Protein AF-A0A7S2F4Q0-F1 (afdb_monomer)

Solvent-accessible surface area (backbone atoms only — not comparable to full-atom values): 10095 Å² total; per-residue (Å²): 61,37,38,44,40,29,39,74,43,96,90,38,57,27,33,46,26,38,46,44,45,32,48,79,90,40,68,53,88,71,62,68,70,35,59,49,68,50,87,66,56,91,91,54,58,69,70,60,45,48,56,53,41,43,30,76,65,69,67,47,52,70,67,57,44,70,78,32,42,48,74,41,72,90,56,53,43,82,47,77,47,79,43,73,37,89,90,41,83,92,43,72,45,77,46,77,41,42,37,33,38,31,38,50,77,60,75,40,66,90,69,21,32,68,83,48,43,68,40,72,43,75,45,78,40,68,40,91,86,73,69,49,76,37,51,35,40,38,34,35,36,57,36,48,50,68,60,57,52,54,52,49,57,53,58,56,48,58,55,51,54,60,57,53,62,65,62,69,77,72,79,71,82,92,125

Nearest PDB structures (foldseek):
  8c7e-assembly1_A  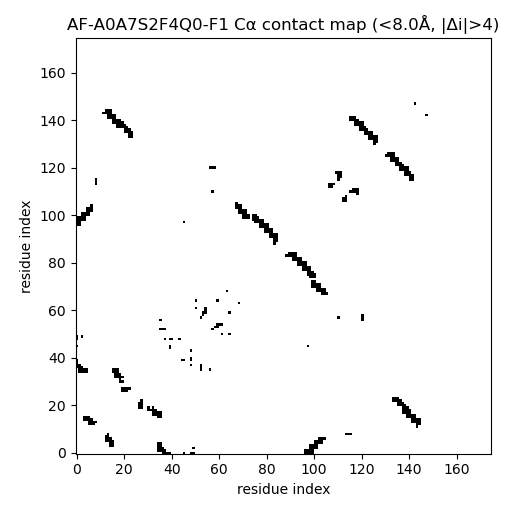TM=4.266E-01  e=2.452E+00  unidentified
  2ivb-assembly1_E  TM=3.398E-01  e=4.293E+00  Escherichia coli
  6kop-assembly1_B  TM=1.445E-01  e=4.541E+00  Mycobacterium tuberculosis H37Rv
  8wa1-assembly1_a  TM=1.333E-01  e=5.371E+00  Nicotiana tabacum
  6fl9-assembly1_B  TM=1.701E-01  e=9.947E+00  endosymbiont of Tevnia jerichonana (vent Tica)

Foldseek 3Di:
DFEFEWEAAPNFIWTKWFQWKAKPNDTDPPRDTGTQDDDADVPHDVVVVVLVSCCVPQVDDPVQCVPFKDWDPVQWDWDWDWDADPVDGPDIDIDIDIYTYMYGHDADVSCVPPNQDKHKDWDWDQDPPPSDTMIMIIIMGIDGPVVVVVVVVVVVVVVVVVVVVVVVPPPDDDD

pLDDT: mean 86.86, std 15.81, range [38.94, 97.75]

Radius of gyration: 19.53 Å; Cα contacts (8 Å, |Δi|>4): 274; chains: 1; bounding box: 34×51×64 Å

Sequence (175 aa):
VKVWLSTEIMNVPHVLMTALKVLRGRMARDTAVRPISMRIRIGQPWQEAVTVLLTNRLGLDKIFQKENIILDQCTYKLSEEVELSRSYPGLKTVYRIHEVTCRILATHPALGLPEGTDFSFTRVKVAKDSGIEDTVTTHFQWMPVSDVMAKRDTCQKDIVDYMVDKKEDQTGPDA

Structure (mmCIF, N/CA/C/O backbone):
data_AF-A0A7S2F4Q0-F1
#
_entry.id   AF-A0A7S2F4Q0-F1
#
loop_
_atom_site.group_PDB
_atom_site.id
_atom_site.type_symbol
_atom_site.label_atom_id
_atom_site.label_alt_id
_atom_site.label_comp_id
_atom_site.label_asym_id
_atom_site.label_entity_id
_atom_site.label_seq_id
_atom_site.pdbx_PDB_ins_code
_atom_site.Cartn_x
_atom_site.Cartn_y
_atom_site.Cartn_z
_atom_site.occupancy
_atom_site.B_iso_or_equiv
_atom_site.auth_seq_id
_atom_site.auth_comp_id
_atom_site.auth_asym_id
_atom_site.auth_atom_id
_atom_site.pdbx_PDB_model_num
ATOM 1 N N . VAL A 1 1 ? -9.162 -0.866 5.436 1.00 95.44 1 VAL A N 1
ATOM 2 C CA . VAL A 1 1 ? -8.842 -1.411 4.102 1.00 95.44 1 VAL A CA 1
ATOM 3 C C . VAL A 1 1 ? -7.363 -1.734 4.031 1.00 95.44 1 VAL A C 1
ATOM 5 O O . VAL A 1 1 ? -6.545 -0.974 4.555 1.00 95.44 1 VAL A O 1
ATOM 8 N N . LYS A 1 2 ? -7.044 -2.871 3.429 1.00 96.44 2 LYS A N 1
ATOM 9 C CA . LYS A 1 2 ? -5.708 -3.393 3.181 1.00 96.44 2 LYS A CA 1
ATOM 10 C C . LYS A 1 2 ? -5.627 -3.713 1.693 1.00 96.44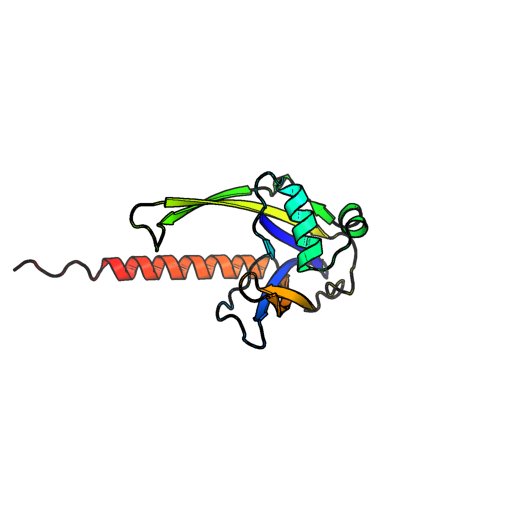 2 LYS A C 1
ATOM 12 O O . LYS A 1 2 ? -6.492 -4.406 1.170 1.00 96.44 2 LYS A O 1
ATOM 17 N N . VAL A 1 3 ? -4.640 -3.143 1.021 1.00 97.31 3 VAL A N 1
ATOM 18 C CA . VAL A 1 3 ? -4.507 -3.208 -0.433 1.00 97.31 3 VAL A CA 1
ATOM 19 C C . VAL A 1 3 ? -3.186 -3.860 -0.781 1.00 97.31 3 VAL A C 1
ATOM 21 O O . VAL A 1 3 ? -2.122 -3.392 -0.369 1.00 97.31 3 VAL A O 1
ATOM 24 N N . TRP A 1 4 ? -3.279 -4.934 -1.554 1.00 97.25 4 TRP A N 1
ATOM 25 C CA . TRP A 1 4 ? -2.155 -5.599 -2.192 1.00 97.25 4 TRP A CA 1
ATOM 26 C C . TRP A 1 4 ? -1.974 -4.976 -3.567 1.00 97.25 4 TRP A C 1
ATOM 28 O O . TRP A 1 4 ? -2.727 -5.275 -4.488 1.00 97.25 4 TRP A O 1
ATOM 38 N N . LEU A 1 5 ? -1.037 -4.043 -3.697 1.00 97.50 5 LEU A N 1
ATOM 39 C CA . LEU A 1 5 ? -0.757 -3.423 -4.987 1.00 97.50 5 LEU A CA 1
ATOM 40 C C . LEU A 1 5 ? 0.264 -4.287 -5.720 1.00 97.50 5 LEU A C 1
ATOM 42 O O . LEU A 1 5 ? 1.349 -4.508 -5.198 1.00 97.50 5 LEU A O 1
ATOM 46 N N . SER A 1 6 ? -0.100 -4.793 -6.887 1.00 97.50 6 SER A N 1
ATOM 47 C CA . SER A 1 6 ? 0.664 -5.764 -7.661 1.00 97.50 6 SER A CA 1
ATOM 48 C C . SER A 1 6 ? 1.009 -5.226 -9.042 1.00 97.50 6 SER A C 1
ATOM 50 O O . SER A 1 6 ? 0.299 -4.377 -9.585 1.00 97.50 6 SER A O 1
ATOM 52 N N . THR A 1 7 ? 2.107 -5.715 -9.599 1.00 97.50 7 THR A N 1
ATOM 53 C CA . THR A 1 7 ? 2.556 -5.418 -10.961 1.00 97.50 7 THR A CA 1
ATOM 54 C C . THR A 1 7 ? 3.478 -6.536 -11.444 1.00 97.50 7 THR A C 1
ATOM 56 O O . THR A 1 7 ? 3.889 -7.390 -10.657 1.00 97.50 7 THR A O 1
ATOM 59 N N . GLU A 1 8 ? 3.799 -6.543 -12.728 1.00 96.69 8 GLU A N 1
ATOM 60 C CA . GLU A 1 8 ? 4.731 -7.492 -13.329 1.00 96.69 8 GLU A CA 1
ATOM 61 C C . GLU A 1 8 ? 6.045 -6.772 -13.642 1.00 96.69 8 GLU A C 1
ATOM 63 O O . GLU A 1 8 ? 6.060 -5.771 -14.355 1.00 96.69 8 GLU A O 1
ATOM 68 N N . ILE A 1 9 ? 7.143 -7.253 -13.060 1.00 96.31 9 ILE A N 1
ATOM 69 C CA . ILE A 1 9 ? 8.486 -6.685 -13.224 1.00 96.31 9 ILE A CA 1
ATOM 70 C C . ILE A 1 9 ? 9.357 -7.798 -13.777 1.00 96.31 9 ILE A C 1
ATOM 72 O O . ILE A 1 9 ? 9.508 -8.830 -13.126 1.00 96.31 9 ILE A O 1
ATOM 76 N N . MET A 1 10 ? 9.888 -7.620 -14.989 1.00 94.94 10 MET A N 1
ATOM 77 C CA . MET A 1 10 ? 10.691 -8.644 -15.674 1.00 94.94 10 MET A CA 1
ATOM 78 C C . MET A 1 10 ? 9.981 -10.012 -15.760 1.00 94.94 10 MET A C 1
ATOM 80 O O . MET A 1 10 ? 10.599 -11.052 -15.550 1.00 94.94 10 MET A O 1
ATOM 84 N N . ASN A 1 11 ? 8.673 -10.009 -16.043 1.00 95.06 11 ASN A N 1
ATOM 85 C CA . ASN A 1 11 ? 7.798 -11.194 -16.079 1.00 95.06 11 ASN A CA 1
ATOM 86 C C . ASN A 1 11 ? 7.649 -11.945 -14.742 1.00 95.06 11 ASN A C 1
ATOM 88 O O . ASN A 1 11 ? 7.246 -13.108 -14.705 1.00 95.06 11 ASN A O 1
ATOM 92 N N . VAL A 1 12 ? 7.984 -11.293 -13.626 1.00 96.88 12 VAL A N 1
ATOM 93 C CA . VAL A 1 12 ? 7.798 -11.833 -12.278 1.00 96.88 12 VAL A CA 1
ATOM 94 C C . VAL A 1 12 ? 6.749 -10.990 -11.550 1.00 96.88 12 VAL A C 1
ATOM 96 O O . VAL A 1 12 ? 6.876 -9.760 -11.497 1.00 96.88 12 VAL A O 1
ATOM 99 N N . PRO A 1 13 ? 5.712 -11.606 -10.955 1.00 96.75 13 PRO A N 1
ATOM 100 C CA . PRO A 1 13 ? 4.710 -10.870 -10.202 1.00 96.75 13 PRO A CA 1
ATOM 101 C C . PRO A 1 13 ? 5.320 -10.324 -8.911 1.00 96.75 13 PRO A C 1
ATOM 103 O O . PRO A 1 13 ? 5.838 -11.070 -8.075 1.00 96.75 13 PRO A O 1
ATOM 106 N N . HIS A 1 14 ? 5.216 -9.013 -8.742 1.00 97.75 14 HIS A N 1
ATOM 107 C CA . HIS A 1 14 ? 5.658 -8.294 -7.559 1.00 97.75 14 HIS A CA 1
ATOM 108 C C . HIS A 1 14 ? 4.476 -7.641 -6.855 1.00 97.75 14 HIS A C 1
ATOM 110 O O . HIS A 1 14 ? 3.478 -7.268 -7.474 1.00 97.75 14 HIS A O 1
ATOM 116 N N . VAL A 1 15 ? 4.611 -7.465 -5.545 1.00 97.62 15 VAL A N 1
ATOM 117 C CA . VAL A 1 15 ? 3.687 -6.709 -4.705 1.00 97.62 15 VAL A CA 1
ATOM 118 C C . VAL A 1 15 ? 4.424 -5.612 -3.953 1.00 97.62 15 VAL A C 1
ATOM 120 O O . VAL A 1 15 ? 5.547 -5.794 -3.484 1.00 97.62 15 VAL A O 1
ATOM 123 N N . LEU A 1 16 ? 3.776 -4.460 -3.833 1.00 97.75 16 LEU A N 1
ATOM 124 C CA . LEU A 1 16 ? 4.301 -3.312 -3.119 1.00 97.75 16 LEU A CA 1
ATOM 125 C C . LEU A 1 16 ? 4.094 -3.484 -1.619 1.00 97.75 16 LEU A C 1
ATOM 127 O O . LEU A 1 16 ? 2.959 -3.549 -1.130 1.00 97.75 16 LEU A O 1
ATOM 131 N N . MET A 1 17 ? 5.195 -3.476 -0.882 1.00 96.75 17 MET A N 1
ATOM 132 C CA . MET A 1 17 ? 5.203 -3.655 0.560 1.00 96.75 17 MET A CA 1
ATOM 133 C C . MET A 1 17 ? 5.737 -2.401 1.253 1.00 96.75 17 MET A C 1
ATOM 135 O O . MET A 1 17 ? 6.653 -1.736 0.783 1.00 96.75 17 MET A O 1
ATOM 139 N N . THR A 1 18 ? 5.154 -2.059 2.399 1.00 95.25 18 THR A N 1
ATOM 140 C CA . THR A 1 18 ? 5.684 -1.037 3.306 1.00 95.25 18 THR A CA 1
ATOM 141 C C . THR A 1 18 ? 6.815 -1.657 4.116 1.00 95.25 18 THR A C 1
ATOM 143 O O . THR A 1 18 ? 6.540 -2.496 4.974 1.00 95.25 18 THR A O 1
ATOM 146 N N . ALA A 1 19 ? 8.051 -1.232 3.862 1.00 92.94 19 ALA A N 1
ATOM 147 C CA . ALA A 1 19 ? 9.248 -1.759 4.514 1.00 92.94 19 ALA A CA 1
ATOM 148 C C . ALA A 1 19 ? 9.560 -1.035 5.831 1.00 92.94 19 ALA A C 1
ATOM 150 O O . ALA A 1 19 ? 9.776 -1.664 6.861 1.00 92.94 19 ALA A O 1
ATOM 151 N N . LEU A 1 20 ? 9.531 0.300 5.821 1.00 92.44 20 LEU A N 1
ATOM 152 C CA . LEU A 1 20 ? 9.879 1.110 6.989 1.00 92.44 20 LEU A CA 1
ATOM 153 C C . LEU A 1 20 ? 8.973 2.331 7.099 1.00 92.44 20 LEU A C 1
ATOM 155 O O . LEU A 1 20 ? 8.545 2.923 6.109 1.00 92.44 20 LEU A O 1
ATOM 159 N N . LYS A 1 21 ? 8.698 2.746 8.333 1.00 91.81 21 LYS A N 1
ATOM 160 C CA . LYS A 1 21 ? 8.022 4.008 8.615 1.00 91.81 21 LYS A CA 1
ATOM 161 C C . LYS A 1 21 ? 8.826 4.810 9.627 1.00 91.81 21 LYS A C 1
ATOM 163 O O . LYS A 1 21 ? 9.051 4.350 10.744 1.00 91.81 21 LYS A O 1
ATOM 168 N N . VAL A 1 22 ? 9.186 6.026 9.242 1.00 92.50 22 VAL A N 1
ATOM 169 C CA . VAL A 1 22 ? 9.907 6.993 10.067 1.00 92.50 22 VAL A CA 1
ATOM 170 C C . VAL A 1 22 ? 8.948 8.120 10.443 1.00 92.50 22 VAL A C 1
ATOM 172 O O . VAL A 1 22 ? 8.269 8.681 9.583 1.00 92.50 22 VAL A O 1
ATOM 175 N N . LEU A 1 23 ? 8.853 8.432 11.733 1.00 90.19 23 LEU A N 1
ATOM 176 C CA . LEU A 1 23 ? 8.044 9.520 12.285 1.00 90.19 23 LEU A CA 1
ATOM 177 C C . LEU A 1 23 ? 8.949 10.396 13.150 1.00 90.19 23 LEU A C 1
ATOM 179 O O . LEU A 1 23 ? 9.537 9.893 14.106 1.00 90.19 23 LEU A O 1
ATOM 183 N N . ARG A 1 24 ? 9.055 11.693 12.831 1.00 87.25 24 ARG A N 1
ATOM 184 C CA . ARG A 1 24 ? 9.936 12.638 13.553 1.00 87.25 24 ARG A CA 1
ATOM 185 C C . ARG A 1 24 ? 11.380 12.118 13.698 1.00 87.25 24 ARG A C 1
ATOM 187 O O . ARG A 1 24 ? 11.954 12.140 14.782 1.00 87.25 24 ARG A O 1
ATOM 194 N N . GLY A 1 25 ? 11.924 11.536 12.628 1.00 83.44 25 GLY A N 1
ATOM 195 C CA . GLY A 1 25 ? 13.259 10.922 12.623 1.00 83.44 25 GLY A CA 1
ATOM 196 C C . GLY A 1 25 ? 13.384 9.611 13.411 1.00 83.44 25 GLY A C 1
ATOM 197 O O . GLY A 1 25 ? 14.428 8.970 13.357 1.00 83.44 25 GLY A O 1
ATOM 198 N N . ARG A 1 26 ? 12.335 9.160 14.112 1.00 86.94 26 ARG A N 1
ATOM 199 C CA . ARG A 1 26 ? 12.325 7.873 14.814 1.00 86.94 26 ARG A CA 1
ATOM 200 C C . ARG A 1 26 ? 11.741 6.789 13.922 1.00 86.94 26 ARG A C 1
ATOM 202 O O . ARG A 1 26 ? 10.627 6.917 13.410 1.00 86.94 26 ARG A O 1
ATOM 209 N N . MET A 1 27 ? 12.487 5.705 13.765 1.00 87.06 27 MET A N 1
ATOM 210 C CA . MET A 1 27 ? 11.998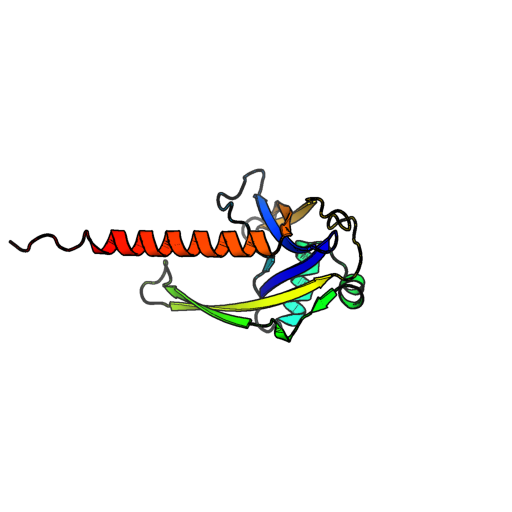 4.498 13.109 1.00 87.06 27 MET A CA 1
ATOM 211 C C . MET A 1 27 ? 10.952 3.820 13.997 1.00 87.06 27 MET A C 1
ATOM 213 O O . MET A 1 27 ? 11.143 3.669 15.206 1.00 87.06 27 MET A O 1
ATOM 217 N N . ALA A 1 28 ? 9.824 3.426 13.409 1.00 80.38 28 ALA A N 1
ATOM 218 C CA . ALA A 1 28 ? 8.882 2.556 14.095 1.00 80.38 28 ALA A CA 1
ATOM 219 C C . ALA A 1 28 ? 9.565 1.204 14.368 1.00 80.38 28 ALA A C 1
ATOM 221 O O . ALA A 1 28 ? 10.162 0.633 13.463 1.00 80.38 28 ALA A O 1
ATOM 222 N N . ARG A 1 29 ? 9.460 0.691 15.602 1.00 71.44 29 ARG A N 1
ATOM 223 C CA . ARG A 1 29 ? 10.052 -0.604 16.002 1.00 71.44 29 ARG A CA 1
ATOM 224 C C . ARG A 1 29 ? 9.458 -1.808 15.265 1.00 71.44 29 ARG A C 1
ATOM 226 O O . ARG A 1 29 ? 10.033 -2.884 15.294 1.00 71.44 29 ARG A O 1
ATOM 233 N N . ASP A 1 30 ? 8.306 -1.617 14.638 1.00 67.31 30 ASP A N 1
ATOM 234 C CA . ASP A 1 30 ? 7.633 -2.631 13.843 1.00 67.31 30 ASP A CA 1
ATOM 235 C C . ASP A 1 30 ? 8.215 -2.645 12.421 1.00 67.31 30 ASP A C 1
ATOM 237 O O . ASP A 1 30 ? 7.842 -1.825 11.573 1.00 67.31 30 ASP A O 1
ATOM 241 N N . THR A 1 31 ? 9.182 -3.543 12.223 1.00 66.00 31 THR A N 1
ATOM 242 C CA . THR A 1 31 ? 9.924 -3.793 10.976 1.00 66.00 31 THR A CA 1
ATOM 243 C C . THR A 1 31 ? 9.239 -4.812 10.065 1.00 66.00 31 THR A C 1
ATOM 245 O O . THR A 1 31 ? 9.780 -5.149 9.011 1.00 66.00 31 THR A O 1
ATOM 248 N N . ALA A 1 32 ? 8.060 -5.323 10.437 1.00 83.25 32 ALA A N 1
ATOM 249 C CA . ALA A 1 32 ? 7.363 -6.296 9.614 1.00 83.25 32 ALA A CA 1
ATOM 250 C C . ALA A 1 32 ? 6.895 -5.651 8.301 1.00 83.25 32 ALA A C 1
ATOM 252 O O . ALA A 1 32 ? 6.157 -4.656 8.287 1.00 83.25 32 ALA A O 1
ATOM 253 N N . VAL A 1 33 ? 7.310 -6.249 7.182 1.00 89.00 33 VAL A N 1
ATOM 254 C CA . VAL A 1 33 ? 6.863 -5.829 5.854 1.00 89.00 33 VAL A CA 1
ATOM 255 C C . VAL A 1 33 ? 5.366 -6.076 5.745 1.00 89.00 33 VAL A C 1
ATOM 257 O O . VAL A 1 33 ? 4.885 -7.186 5.973 1.00 89.00 33 VAL A O 1
ATOM 260 N N . ARG A 1 34 ? 4.611 -5.039 5.390 1.00 93.25 34 ARG A N 1
ATOM 261 C CA . ARG A 1 34 ? 3.145 -5.105 5.357 1.00 93.25 34 ARG A CA 1
ATOM 262 C C . ARG A 1 34 ? 2.574 -4.471 4.099 1.00 93.25 34 ARG A C 1
ATOM 264 O O . ARG A 1 34 ? 3.134 -3.490 3.613 1.00 93.25 34 ARG A O 1
ATOM 271 N N . PRO A 1 35 ? 1.429 -4.955 3.604 1.00 95.50 35 PRO A N 1
ATOM 272 C CA . PRO A 1 35 ? 0.722 -4.276 2.528 1.00 95.50 35 PRO A CA 1
ATOM 273 C C . PRO A 1 35 ? 0.213 -2.904 2.972 1.00 95.50 35 PRO A C 1
ATOM 275 O O . PRO A 1 35 ? 0.149 -2.566 4.162 1.00 95.50 35 PRO A O 1
ATOM 278 N N . ILE A 1 36 ? -0.186 -2.105 1.990 1.00 95.44 36 ILE A N 1
ATOM 279 C CA . ILE A 1 36 ? -0.616 -0.731 2.215 1.00 95.44 36 ILE A CA 1
ATOM 280 C C . ILE A 1 36 ? -1.989 -0.747 2.890 1.00 95.44 36 ILE A C 1
ATOM 282 O O . ILE A 1 36 ? -2.924 -1.394 2.425 1.00 95.44 36 ILE A O 1
ATOM 286 N N . SER A 1 37 ? -2.130 -0.030 4.006 1.00 95.31 37 SER A N 1
ATOM 287 C CA . SER A 1 37 ? -3.370 -0.036 4.785 1.00 95.31 37 SER A CA 1
ATOM 288 C C . SER A 1 37 ? -3.789 1.335 5.323 1.00 95.31 37 SER A C 1
ATOM 290 O O . SER A 1 37 ? -2.989 2.259 5.558 1.00 95.31 37 SER A O 1
ATOM 292 N N . MET A 1 38 ? -5.100 1.479 5.517 1.00 94.75 38 MET A N 1
ATOM 293 C CA . MET A 1 38 ? -5.734 2.662 6.102 1.00 94.75 38 MET A CA 1
ATOM 294 C C . MET A 1 38 ? -7.056 2.301 6.774 1.00 94.75 38 MET A C 1
ATOM 296 O O . MET A 1 38 ? -7.762 1.373 6.369 1.00 94.75 38 MET A O 1
ATOM 300 N N . ARG A 1 39 ? -7.398 3.072 7.808 1.00 94.38 39 ARG A N 1
ATOM 301 C CA . ARG A 1 39 ? -8.705 3.011 8.464 1.00 94.38 39 ARG A CA 1
ATOM 302 C C . ARG A 1 39 ? -9.764 3.635 7.556 1.00 94.38 39 ARG A C 1
ATOM 304 O O . ARG A 1 39 ? -9.573 4.748 7.076 1.00 94.38 39 ARG A O 1
ATOM 311 N N . ILE A 1 40 ? -10.851 2.906 7.333 1.00 94.88 40 ILE A N 1
ATOM 312 C CA . ILE A 1 40 ? -12.009 3.388 6.574 1.00 94.88 40 ILE A CA 1
ATOM 313 C C . ILE A 1 40 ? -12.803 4.340 7.478 1.00 94.88 40 ILE A C 1
ATOM 315 O O . ILE A 1 40 ? -12.867 4.123 8.692 1.00 94.88 40 ILE A O 1
ATOM 319 N N . ARG A 1 41 ? -13.359 5.416 6.914 1.00 93.81 41 ARG A N 1
ATOM 320 C CA . ARG A 1 41 ? -14.240 6.329 7.656 1.00 93.81 41 ARG A CA 1
ATOM 321 C C . ARG A 1 41 ? -15.640 5.729 7.794 1.00 93.81 41 ARG A C 1
ATOM 323 O O . ARG A 1 41 ? -16.066 4.935 6.964 1.00 93.81 41 ARG A O 1
ATOM 330 N N . ILE A 1 42 ? -16.370 6.121 8.833 1.00 92.50 42 ILE A N 1
ATOM 331 C CA . ILE A 1 42 ? -17.760 5.682 9.018 1.00 92.50 42 ILE A CA 1
ATOM 332 C C . ILE A 1 42 ? -18.586 6.119 7.798 1.00 92.50 42 ILE A C 1
ATOM 334 O O . ILE A 1 42 ? -18.466 7.259 7.357 1.00 92.50 42 ILE A O 1
ATOM 338 N N . GLY A 1 43 ? -19.376 5.197 7.239 1.00 94.12 43 GLY A N 1
ATOM 339 C CA . GLY A 1 43 ? -20.199 5.432 6.046 1.00 94.12 43 GLY A CA 1
ATOM 340 C C . GLY A 1 43 ? -19.442 5.431 4.712 1.00 94.12 43 GLY A C 1
ATOM 341 O O . GLY A 1 43 ? -20.077 5.542 3.670 1.00 94.12 43 GLY A O 1
ATOM 342 N N . GLN A 1 44 ? -18.112 5.285 4.715 1.00 95.44 44 GLN A N 1
ATOM 343 C CA . GLN A 1 44 ? -17.322 5.271 3.485 1.00 95.44 44 GLN A CA 1
ATOM 344 C C . GLN A 1 44 ? -17.302 3.863 2.860 1.00 95.44 44 GLN A C 1
ATOM 346 O O . GLN A 1 44 ? -16.905 2.909 3.540 1.00 95.44 44 GLN A O 1
ATOM 351 N N . PRO A 1 45 ? -17.657 3.705 1.570 1.00 96.12 45 PRO A N 1
ATOM 352 C CA . PRO A 1 45 ? -17.529 2.428 0.879 1.00 96.12 45 PRO A CA 1
ATOM 353 C C . PRO A 1 45 ? -16.053 2.044 0.724 1.00 96.12 45 PRO A C 1
ATOM 355 O O . PRO A 1 45 ? -15.170 2.890 0.554 1.00 96.12 45 PRO A O 1
ATOM 358 N N . TRP A 1 46 ? -15.760 0.745 0.777 1.00 95.44 46 TRP A N 1
ATOM 359 C CA . TRP A 1 46 ? -14.376 0.270 0.797 1.00 95.44 46 TRP A CA 1
ATOM 360 C C . TRP A 1 46 ? -13.626 0.593 -0.503 1.00 95.44 46 TRP A C 1
ATOM 362 O O . TRP A 1 46 ? -12.430 0.867 -0.441 1.00 95.44 46 TRP A O 1
ATOM 372 N N . GLN A 1 47 ? -14.311 0.622 -1.651 1.00 95.75 47 GLN A N 1
ATOM 373 C CA . GLN A 1 47 ? -13.731 0.957 -2.956 1.00 95.75 47 GLN A CA 1
ATOM 374 C C . GLN A 1 47 ? -13.212 2.397 -2.975 1.00 95.75 47 GLN A C 1
ATOM 376 O O . GLN A 1 47 ? -12.075 2.651 -3.362 1.00 95.75 47 GLN A O 1
ATOM 381 N N . GLU A 1 48 ? -14.008 3.343 -2.477 1.00 96.44 48 GLU A N 1
ATOM 382 C CA . GLU A 1 48 ? -13.577 4.735 -2.350 1.00 96.44 48 GLU A CA 1
ATOM 383 C C . GLU A 1 48 ? -12.414 4.854 -1.357 1.00 96.44 48 GLU A C 1
ATOM 385 O O . GLU A 1 48 ? -11.458 5.600 -1.583 1.00 96.44 48 GLU A O 1
ATOM 390 N N . ALA A 1 49 ? -12.436 4.060 -0.282 1.00 96.81 49 ALA A N 1
ATOM 391 C CA . ALA A 1 49 ? -11.329 4.012 0.661 1.00 96.81 49 ALA A CA 1
ATOM 392 C C . ALA A 1 49 ? -10.025 3.492 0.027 1.00 96.81 49 ALA A C 1
ATOM 394 O O . ALA A 1 49 ? -8.955 3.922 0.459 1.00 96.81 49 ALA A O 1
ATOM 395 N N . VAL A 1 50 ? -10.081 2.620 -0.991 1.00 97.19 50 VAL A N 1
ATOM 396 C CA . VAL A 1 50 ? -8.906 2.220 -1.792 1.00 97.19 50 VAL A CA 1
ATOM 397 C C . VAL A 1 50 ? -8.370 3.413 -2.576 1.00 97.19 50 VAL A C 1
ATOM 399 O O . VAL A 1 50 ? -7.182 3.709 -2.483 1.00 97.19 50 VAL A O 1
ATOM 402 N N . THR A 1 51 ? -9.226 4.157 -3.278 1.00 97.19 51 THR A N 1
ATOM 403 C CA . THR A 1 51 ? -8.794 5.349 -4.026 1.00 97.19 51 THR A CA 1
ATOM 404 C C . THR A 1 51 ? -8.139 6.381 -3.107 1.00 97.19 51 THR A C 1
ATOM 406 O O . THR A 1 51 ? -7.042 6.877 -3.367 1.00 97.19 51 THR A O 1
ATOM 409 N N . VAL A 1 52 ? -8.777 6.656 -1.965 1.00 96.81 52 VAL A N 1
ATOM 410 C CA . VAL A 1 52 ? -8.260 7.585 -0.952 1.00 96.81 52 VAL A CA 1
ATOM 411 C C . VAL A 1 52 ? -6.958 7.069 -0.332 1.00 96.81 52 VAL A C 1
ATOM 413 O O . VAL A 1 52 ? -6.062 7.862 -0.038 1.00 96.81 52 VAL A O 1
ATOM 416 N N . LEU A 1 53 ? -6.818 5.755 -0.138 1.00 96.75 53 LEU A N 1
ATOM 417 C CA . LEU A 1 53 ? -5.573 5.142 0.321 1.00 96.75 53 LEU A CA 1
ATOM 418 C C . LEU A 1 53 ? -4.440 5.422 -0.666 1.00 96.75 53 LEU A C 1
ATOM 420 O O . LEU A 1 53 ? -3.392 5.905 -0.244 1.00 96.75 53 LEU A O 1
ATOM 424 N N . LEU A 1 54 ? -4.638 5.109 -1.946 1.00 96.69 54 LEU A N 1
ATO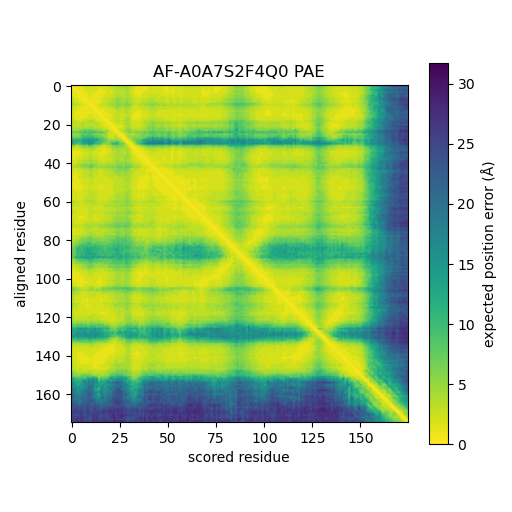M 425 C CA . LEU A 1 54 ? -3.605 5.228 -2.973 1.00 96.69 54 LEU A CA 1
ATOM 426 C C . LEU A 1 54 ? -3.167 6.686 -3.149 1.00 96.69 54 LEU A C 1
ATOM 428 O O . LEU A 1 54 ? -1.968 6.963 -3.141 1.00 96.69 54 LEU A O 1
ATOM 432 N N . THR A 1 55 ? -4.105 7.635 -3.151 1.00 95.94 55 THR A N 1
ATOM 433 C CA . THR A 1 55 ? -3.774 9.067 -3.159 1.00 95.94 55 THR A CA 1
ATOM 434 C C . THR A 1 55 ? -2.993 9.475 -1.908 1.00 95.94 55 THR A C 1
ATOM 436 O O . THR A 1 55 ? -1.915 10.050 -2.005 1.00 95.94 55 THR A O 1
ATOM 439 N N . ASN A 1 56 ? -3.472 9.136 -0.708 1.00 94.06 56 ASN A N 1
ATOM 440 C CA . ASN A 1 56 ? -2.850 9.613 0.534 1.00 94.06 56 ASN A CA 1
ATOM 441 C C . ASN A 1 56 ? -1.513 8.935 0.870 1.00 94.06 56 ASN A C 1
ATOM 443 O O . ASN A 1 56 ? -0.724 9.460 1.665 1.00 94.06 56 ASN A O 1
ATOM 447 N N . ARG A 1 57 ? -1.296 7.707 0.388 1.00 94.12 57 ARG A N 1
ATOM 448 C CA . ARG A 1 57 ? -0.116 6.900 0.729 1.00 94.12 57 ARG A CA 1
ATOM 449 C C . ARG A 1 57 ? 0.962 6.939 -0.334 1.00 94.12 57 ARG A C 1
ATOM 451 O O . ARG A 1 57 ? 2.123 6.880 0.057 1.00 94.12 57 ARG A O 1
ATOM 458 N N . LEU A 1 58 ? 0.567 7.018 -1.601 1.00 95.25 58 LEU A N 1
ATOM 459 C CA . LEU A 1 58 ? 1.463 6.945 -2.750 1.00 95.25 58 LEU A CA 1
ATOM 460 C C . LEU A 1 58 ? 1.441 8.218 -3.606 1.00 95.25 58 LEU A C 1
ATOM 462 O O . LEU A 1 58 ? 2.206 8.309 -4.555 1.00 95.25 58 LEU A O 1
ATOM 466 N N . GLY A 1 59 ? 0.574 9.191 -3.303 1.00 94.19 59 GLY A N 1
ATOM 467 C CA . GLY A 1 59 ? 0.472 10.427 -4.081 1.00 94.19 59 GLY A CA 1
ATOM 468 C C . GLY A 1 59 ? -0.144 10.235 -5.469 1.00 94.19 59 GLY A C 1
ATOM 469 O O . GLY A 1 59 ? 0.020 11.099 -6.321 1.00 94.19 59 GLY A O 1
ATOM 470 N N . LEU A 1 60 ? -0.832 9.114 -5.715 1.00 95.06 60 LEU A N 1
ATOM 471 C CA . LEU A 1 60 ? -1.396 8.815 -7.031 1.00 95.06 60 LEU A CA 1
ATOM 472 C C . LEU A 1 60 ? -2.658 9.635 -7.291 1.00 95.06 60 LEU A C 1
ATOM 474 O O . LEU A 1 60 ? -3.610 9.601 -6.498 1.00 95.06 60 LEU A O 1
ATOM 478 N N . ASP A 1 61 ? -2.684 10.322 -8.429 1.00 95.06 61 ASP A N 1
ATOM 479 C CA . ASP A 1 61 ? -3.854 11.070 -8.872 1.00 95.06 61 ASP A CA 1
ATOM 480 C C . ASP A 1 61 ? -5.021 10.139 -9.240 1.00 95.06 61 ASP A C 1
ATOM 482 O O . ASP A 1 61 ? -4.829 9.000 -9.670 1.00 95.06 61 ASP A O 1
ATOM 486 N N . LYS A 1 62 ? -6.254 10.621 -9.067 1.00 95.56 62 LYS A N 1
ATOM 487 C CA . LYS A 1 62 ? -7.465 9.834 -9.339 1.00 95.56 62 LYS A CA 1
ATOM 488 C C . LYS A 1 62 ? -7.602 9.455 -10.814 1.00 95.56 62 LYS A C 1
ATOM 490 O O . LYS A 1 62 ? -8.116 8.374 -11.096 1.00 95.56 62 LYS A O 1
ATOM 495 N N . ILE A 1 63 ? -7.156 10.316 -11.730 1.00 96.50 63 ILE A N 1
ATOM 496 C CA . ILE A 1 63 ? -7.172 10.055 -13.174 1.00 96.50 63 ILE A CA 1
ATOM 497 C C . ILE A 1 63 ? -6.238 8.881 -13.469 1.00 96.50 63 ILE A C 1
ATOM 499 O O . ILE A 1 63 ? -6.682 7.872 -14.014 1.00 96.50 63 ILE A O 1
ATOM 503 N N . PHE A 1 64 ? -4.995 8.944 -12.974 1.00 96.31 64 PHE A N 1
ATOM 504 C CA . PHE A 1 64 ? -4.031 7.853 -13.126 1.00 96.31 64 PHE A CA 1
ATOM 505 C C . PHE A 1 64 ? -4.566 6.534 -12.562 1.00 96.31 64 PHE A C 1
ATOM 507 O O . PHE A 1 64 ? -4.470 5.501 -13.220 1.00 96.31 64 PHE A O 1
ATOM 514 N N . GLN A 1 65 ? -5.160 6.559 -11.364 1.00 96.50 65 GLN A N 1
ATOM 515 C CA . GLN A 1 65 ? -5.725 5.358 -10.749 1.00 96.50 65 GLN A CA 1
ATOM 516 C C . GLN A 1 65 ? -6.840 4.737 -11.596 1.00 96.50 65 GLN A C 1
ATOM 518 O O . GLN A 1 65 ? -6.898 3.520 -11.718 1.00 96.50 65 GLN A O 1
ATOM 523 N N . LYS A 1 66 ? -7.719 5.553 -12.185 1.00 96.12 66 LYS A N 1
ATOM 524 C CA . LYS A 1 66 ? -8.835 5.062 -13.002 1.00 96.12 66 LYS A CA 1
ATOM 525 C C . LYS A 1 66 ? -8.362 4.397 -14.297 1.00 96.12 66 LYS A C 1
ATOM 527 O O . LYS A 1 66 ? -8.976 3.431 -14.736 1.00 96.12 66 LYS A O 1
ATOM 532 N N . GLU A 1 67 ? -7.310 4.928 -14.907 1.00 96.81 67 GLU A N 1
ATOM 533 C CA . GLU A 1 67 ? -6.805 4.462 -16.203 1.00 96.81 67 GLU A CA 1
ATOM 534 C C . GLU A 1 67 ? -5.812 3.304 -16.070 1.00 96.81 67 GLU A C 1
ATOM 536 O O . GLU A 1 67 ? -5.793 2.406 -16.908 1.00 96.81 67 GLU A O 1
ATOM 541 N N . ASN A 1 68 ? -5.006 3.301 -15.005 1.00 97.19 68 ASN A N 1
ATOM 542 C CA . ASN A 1 68 ? -3.825 2.444 -14.904 1.00 97.19 68 ASN A CA 1
ATOM 543 C C . ASN A 1 68 ? -3.874 1.451 -13.742 1.00 97.19 68 ASN A C 1
ATOM 545 O O . ASN A 1 68 ? -2.923 0.687 -13.573 1.00 97.19 68 ASN A O 1
ATOM 549 N N . ILE A 1 69 ? -4.937 1.446 -12.930 1.00 96.88 69 ILE A N 1
ATOM 550 C CA . ILE A 1 69 ? -5.090 0.499 -11.821 1.00 96.88 69 ILE A CA 1
ATOM 551 C C . ILE A 1 69 ? -6.389 -0.284 -11.970 1.00 96.88 69 ILE A C 1
ATOM 553 O O . ILE A 1 69 ? -7.488 0.261 -11.897 1.00 96.88 69 ILE A O 1
ATOM 557 N N . ILE A 1 70 ? -6.253 -1.601 -12.108 1.00 97.00 70 ILE A N 1
ATOM 558 C CA . ILE A 1 70 ? -7.377 -2.532 -12.091 1.00 97.00 70 ILE A CA 1
ATOM 559 C C . ILE A 1 70 ? -7.587 -3.019 -10.663 1.00 97.00 70 ILE A C 1
ATOM 561 O O . ILE A 1 70 ? -6.702 -3.625 -10.059 1.00 97.00 70 ILE A O 1
ATOM 565 N N . LEU A 1 71 ? -8.786 -2.789 -10.139 1.00 95.94 71 LEU A N 1
ATOM 566 C CA . LEU A 1 71 ? -9.250 -3.387 -8.895 1.00 95.94 71 LEU A CA 1
ATOM 567 C C . LEU A 1 71 ? -9.754 -4.810 -9.177 1.00 95.94 71 LEU A C 1
ATOM 569 O O . LEU A 1 71 ? -10.765 -4.977 -9.861 1.00 95.94 71 LEU A O 1
ATOM 573 N N . ASP A 1 72 ? -9.083 -5.826 -8.639 1.00 94.00 72 ASP A N 1
ATOM 574 C CA . ASP A 1 72 ? -9.513 -7.213 -8.806 1.00 94.00 72 ASP A CA 1
ATOM 575 C C . ASP A 1 72 ? -10.583 -7.569 -7.765 1.00 94.00 72 ASP A C 1
ATOM 577 O O . ASP A 1 72 ? -10.284 -7.891 -6.610 1.00 94.00 72 ASP A O 1
ATOM 581 N N . GLN A 1 73 ? -11.849 -7.505 -8.179 1.00 91.44 73 GLN A N 1
ATOM 582 C CA . GLN A 1 73 ? -12.992 -7.792 -7.310 1.00 91.44 73 GLN A CA 1
ATOM 583 C C . GLN A 1 73 ? -13.018 -9.244 -6.817 1.00 91.44 73 GLN A C 1
ATOM 585 O O . GLN A 1 73 ? -13.515 -9.490 -5.720 1.00 91.44 73 GLN A O 1
ATOM 590 N N . CYS A 1 74 ? -12.453 -10.193 -7.569 1.00 93.31 74 CYS A N 1
ATOM 591 C CA . CYS A 1 74 ? -12.426 -11.605 -7.184 1.00 93.31 74 CYS A CA 1
ATOM 592 C C . CYS A 1 74 ? -11.503 -11.856 -5.985 1.00 93.31 74 CYS A C 1
ATOM 594 O O . CYS A 1 74 ? -11.683 -12.822 -5.249 1.00 93.31 74 CYS A O 1
ATOM 596 N N . THR A 1 75 ? -10.532 -10.968 -5.758 1.00 92.19 75 THR A N 1
ATOM 597 C CA . THR A 1 75 ? -9.608 -11.047 -4.615 1.00 92.19 75 THR A CA 1
ATOM 598 C C . THR A 1 75 ? -10.140 -10.378 -3.351 1.00 92.19 75 THR A C 1
ATOM 600 O O . THR A 1 75 ? -9.460 -10.381 -2.321 1.00 92.19 75 THR A O 1
ATOM 603 N N . TYR A 1 76 ? -11.331 -9.778 -3.410 1.00 96.00 76 TYR A N 1
ATOM 604 C CA . TYR A 1 76 ? -11.921 -9.116 -2.259 1.00 96.00 76 TYR A CA 1
ATOM 605 C C . TYR A 1 76 ? -12.227 -10.121 -1.145 1.00 96.00 76 TYR A C 1
ATOM 607 O O . TYR A 1 76 ? -12.951 -11.098 -1.336 1.00 96.00 76 TYR A O 1
ATOM 615 N N . LYS A 1 77 ? -11.720 -9.836 0.055 1.00 95.50 77 LYS A N 1
ATOM 616 C CA . LYS A 1 77 ? -11.989 -10.608 1.267 1.00 95.50 77 LYS A CA 1
ATOM 617 C C . LYS A 1 77 ? -12.362 -9.673 2.408 1.00 95.50 77 LYS A C 1
ATOM 619 O O . LYS A 1 77 ? -11.673 -8.689 2.668 1.00 95.50 77 LYS A O 1
ATOM 624 N N . LEU A 1 78 ? -13.435 -10.008 3.117 1.00 95.81 78 LEU A N 1
ATOM 625 C CA . LEU A 1 78 ? -13.787 -9.387 4.388 1.00 95.81 78 LEU A CA 1
ATOM 626 C C . LEU A 1 78 ? -13.411 -10.345 5.517 1.00 95.81 78 LEU A C 1
ATOM 628 O O . LEU A 1 78 ? -13.914 -11.466 5.563 1.00 95.81 78 LEU A O 1
ATOM 632 N N . SER A 1 79 ? -12.531 -9.912 6.413 1.00 94.19 79 SER A N 1
ATOM 633 C CA . SER A 1 79 ? -12.231 -10.622 7.656 1.00 94.19 79 SER A CA 1
ATOM 634 C C . SER A 1 79 ? -12.635 -9.792 8.868 1.00 94.19 79 SER A C 1
ATOM 636 O O . SER A 1 79 ? -12.657 -8.560 8.822 1.00 94.19 79 SER A O 1
ATOM 638 N N . GLU A 1 80 ? -12.965 -10.481 9.955 1.00 93.88 80 GLU A N 1
ATOM 639 C CA . GLU A 1 80 ? -13.237 -9.868 11.250 1.00 93.88 80 GLU A CA 1
ATOM 640 C C . GLU A 1 80 ? -12.157 -10.305 12.242 1.00 93.88 80 GLU A C 1
ATOM 642 O O . GLU A 1 80 ? -11.900 -11.496 12.406 1.00 93.88 80 GLU A O 1
ATOM 647 N N . GLU A 1 81 ? -11.512 -9.340 12.888 1.00 90.69 81 GLU A N 1
ATOM 648 C CA . GLU A 1 81 ? -10.571 -9.574 13.981 1.00 90.69 81 GLU A CA 1
ATOM 649 C C . GLU A 1 81 ? -11.210 -9.101 15.282 1.00 90.69 81 GLU A C 1
ATOM 651 O O . GLU A 1 81 ? -11.631 -7.948 15.397 1.00 90.69 81 GLU A O 1
ATOM 656 N N . VAL A 1 82 ? -11.306 -9.993 16.265 1.00 91.19 82 VAL A N 1
ATOM 657 C CA . VAL A 1 82 ? -11.878 -9.677 17.575 1.00 91.19 82 VAL A CA 1
ATOM 658 C C . VAL A 1 82 ? -10.743 -9.507 18.571 1.00 91.19 82 VAL A C 1
ATOM 660 O O . VAL A 1 82 ? -10.030 -10.461 18.868 1.00 91.19 82 VAL A O 1
ATOM 663 N N . GLU A 1 83 ? -10.597 -8.304 19.116 1.00 90.00 83 GLU A N 1
ATOM 664 C CA . GLU A 1 83 ? -9.610 -8.005 20.153 1.00 90.00 83 GLU A CA 1
ATOM 665 C C . GLU A 1 83 ? -10.320 -7.583 21.441 1.00 90.00 83 GLU A C 1
ATOM 667 O O . GLU A 1 83 ? -11.268 -6.790 21.428 1.00 90.00 83 GLU A O 1
ATOM 672 N N . LEU A 1 84 ? -9.867 -8.110 22.578 1.00 88.69 84 LEU A N 1
ATOM 673 C CA . LEU A 1 84 ? -10.326 -7.642 23.881 1.00 88.69 84 LEU A CA 1
ATOM 674 C C . LEU A 1 84 ? -9.738 -6.259 24.163 1.00 88.69 84 LEU A C 1
ATOM 676 O O . LEU A 1 84 ? -8.537 -6.030 24.023 1.00 88.69 84 LEU A O 1
ATOM 680 N N . SER A 1 85 ? -10.594 -5.330 24.579 1.00 87.12 85 SER A N 1
ATOM 681 C CA . SER A 1 85 ? -10.176 -3.986 24.951 1.00 87.12 85 SER A CA 1
ATOM 682 C C . SER A 1 85 ? -9.232 -4.042 26.147 1.00 87.12 85 SER A C 1
ATOM 684 O O . SER A 1 85 ? -9.599 -4.501 27.228 1.00 87.12 85 SER A O 1
ATOM 686 N N . ARG A 1 86 ? -8.018 -3.514 25.969 1.00 82.75 86 ARG A N 1
ATOM 687 C CA . ARG A 1 86 ? -7.033 -3.403 27.056 1.00 82.75 86 ARG A CA 1
ATOM 688 C C . ARG A 1 86 ? -7.481 -2.435 28.149 1.00 82.75 86 ARG A C 1
ATOM 690 O O . ARG A 1 86 ? -7.107 -2.603 29.301 1.00 82.75 86 ARG A O 1
ATOM 697 N N . SER A 1 87 ? -8.261 -1.421 27.779 1.00 88.31 87 SER A N 1
ATOM 698 C CA . SER A 1 87 ? -8.721 -0.372 28.696 1.00 88.31 87 SER A CA 1
ATOM 699 C C . SER A 1 87 ? -10.038 -0.718 29.388 1.00 88.31 87 SER A C 1
ATOM 701 O O . SER A 1 87 ? -10.338 -0.142 30.427 1.00 88.31 87 SER A O 1
ATOM 703 N N . TYR A 1 88 ? -10.820 -1.644 28.826 1.00 88.75 88 TYR A N 1
ATOM 704 C CA . TYR A 1 88 ? -12.131 -2.029 29.346 1.00 88.75 88 TYR A CA 1
ATOM 705 C C . TYR A 1 88 ? -12.254 -3.557 29.353 1.00 88.75 88 TYR A C 1
ATOM 707 O O . TYR A 1 88 ? -12.679 -4.136 28.347 1.00 88.75 88 TYR A O 1
ATOM 715 N N . PRO A 1 89 ? -11.872 -4.218 30.463 1.00 89.50 89 PRO A N 1
ATOM 716 C CA . PRO A 1 89 ? -11.970 -5.667 30.593 1.00 89.50 89 PRO A CA 1
ATOM 717 C C . PRO A 1 89 ? -13.376 -6.167 30.240 1.00 89.50 89 PRO A C 1
ATOM 719 O O . PRO A 1 89 ? -14.375 -5.601 30.674 1.00 89.50 89 PRO A O 1
ATOM 722 N N . GLY A 1 90 ? -13.457 -7.214 29.419 1.00 89.25 90 GLY A N 1
ATOM 723 C CA . GLY A 1 90 ? -14.724 -7.801 28.967 1.00 89.25 90 GLY A CA 1
ATOM 724 C C . GLY A 1 90 ? -15.350 -7.142 27.731 1.00 89.25 90 GLY A C 1
ATOM 725 O O . GLY A 1 90 ? -16.193 -7.767 27.088 1.00 89.25 90 GLY A O 1
ATOM 726 N N . LEU A 1 91 ? -14.910 -5.944 27.326 1.00 91.75 91 LEU A N 1
ATOM 727 C CA . LEU A 1 91 ? -15.379 -5.320 26.089 1.00 91.75 91 LEU A CA 1
ATOM 728 C C . LEU A 1 91 ? -14.594 -5.860 24.885 1.00 91.75 91 LEU A C 1
ATOM 730 O O . LEU A 1 91 ? -13.371 -5.738 24.820 1.00 91.75 91 LEU A O 1
ATOM 734 N N . LYS A 1 92 ? -15.298 -6.435 23.907 1.00 91.94 92 LYS A N 1
ATOM 735 C CA . LYS A 1 92 ? -14.712 -6.919 22.649 1.00 91.94 92 LYS A CA 1
ATOM 736 C C . LYS A 1 92 ? -14.834 -5.849 21.570 1.00 91.94 92 LYS A C 1
ATOM 738 O O . LYS A 1 92 ? -15.925 -5.350 21.311 1.00 91.94 92 LYS A O 1
ATOM 743 N N . THR A 1 93 ? -13.722 -5.530 20.919 1.00 90.31 93 THR A N 1
ATOM 744 C CA . THR A 1 93 ? -13.705 -4.705 19.710 1.00 90.31 93 THR A CA 1
ATOM 745 C C . THR A 1 93 ? -13.635 -5.622 18.500 1.00 90.31 93 THR A C 1
ATOM 747 O O . THR A 1 93 ? -12.750 -6.469 18.428 1.00 90.31 93 THR A O 1
ATOM 750 N N . VAL A 1 94 ? -14.560 -5.458 17.555 1.00 90.44 94 VAL A N 1
ATOM 751 C CA . VAL A 1 94 ? -14.552 -6.192 16.283 1.00 90.44 94 VAL A CA 1
ATOM 752 C C . VAL A 1 94 ? -14.038 -5.268 15.186 1.00 90.44 94 VAL A C 1
ATOM 754 O O . VAL A 1 94 ? -14.674 -4.269 14.846 1.00 90.44 94 VAL A O 1
ATOM 757 N N . TYR A 1 95 ? -12.883 -5.598 14.622 1.00 90.38 95 TYR A N 1
ATOM 758 C CA . TYR A 1 95 ? -12.296 -4.898 13.491 1.00 90.38 95 TYR A CA 1
ATOM 759 C C . TYR A 1 95 ? -12.663 -5.605 12.194 1.00 90.38 95 TYR A C 1
ATOM 761 O O . TYR A 1 95 ? -12.278 -6.745 11.963 1.00 90.38 95 TYR A O 1
ATOM 769 N N . ARG A 1 96 ? -13.368 -4.898 11.311 1.00 93.25 96 ARG A N 1
ATOM 770 C CA . ARG A 1 96 ? -13.640 -5.365 9.949 1.00 93.25 96 ARG A CA 1
ATOM 771 C C . ARG A 1 96 ? -12.525 -4.936 9.009 1.00 93.25 96 ARG A C 1
A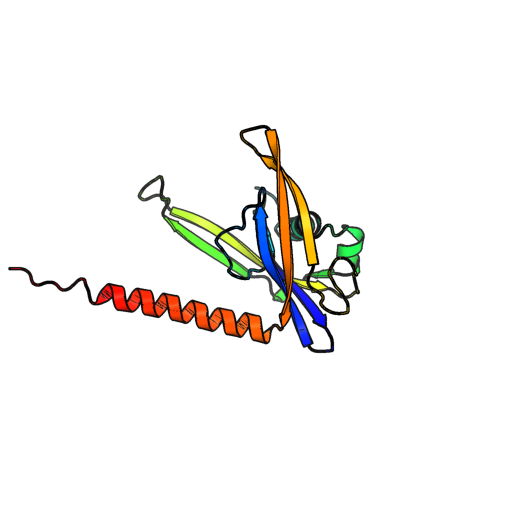TOM 773 O O . ARG A 1 96 ? -12.271 -3.740 8.826 1.00 93.25 96 ARG A O 1
ATOM 780 N N . ILE A 1 97 ? -11.863 -5.907 8.399 1.00 94.81 97 ILE A N 1
ATOM 781 C CA . ILE A 1 97 ? -10.740 -5.698 7.496 1.00 94.81 97 ILE A CA 1
ATOM 782 C C . ILE A 1 97 ? -11.174 -6.095 6.090 1.00 94.81 97 ILE A C 1
ATOM 784 O O . ILE A 1 97 ? -11.395 -7.259 5.782 1.00 94.81 97 ILE A O 1
ATOM 788 N N . HIS A 1 98 ? -11.279 -5.089 5.229 1.00 96.56 98 HIS A N 1
ATOM 789 C CA . HIS A 1 98 ? -11.454 -5.274 3.793 1.00 96.56 98 HIS A CA 1
ATOM 790 C C . HIS A 1 98 ? -10.075 -5.434 3.155 1.00 96.56 98 HIS A C 1
ATOM 792 O O . HIS A 1 98 ? -9.290 -4.477 3.181 1.00 96.56 98 HIS A O 1
ATOM 798 N N . GLU A 1 99 ? -9.787 -6.610 2.611 1.00 96.75 99 GLU A N 1
ATOM 799 C CA . GLU A 1 99 ? -8.591 -6.907 1.828 1.00 96.75 99 GLU A CA 1
ATOM 800 C C . GLU A 1 99 ? -8.941 -6.984 0.340 1.00 96.75 99 GLU A C 1
ATOM 802 O O . GLU A 1 99 ? -9.966 -7.553 -0.023 1.00 96.75 99 GLU A O 1
ATOM 807 N N . VAL A 1 100 ? -8.106 -6.402 -0.519 1.00 97.19 100 VAL A N 1
ATOM 808 C CA . VAL A 1 100 ? -8.284 -6.444 -1.978 1.00 97.19 100 VAL A CA 1
ATOM 809 C C . VAL A 1 100 ? -6.937 -6.330 -2.684 1.00 97.19 100 VAL A C 1
ATOM 811 O O . VAL A 1 100 ? -6.012 -5.698 -2.161 1.00 97.19 100 VAL A O 1
ATOM 814 N N . THR A 1 101 ? -6.829 -6.912 -3.874 1.00 97.25 101 THR A N 1
ATOM 815 C CA . THR A 1 101 ? -5.670 -6.772 -4.758 1.00 97.25 101 THR A CA 1
ATOM 816 C C . THR A 1 101 ? -5.958 -5.756 -5.856 1.00 97.25 101 THR A C 1
ATOM 818 O O . THR A 1 101 ? -7.035 -5.717 -6.447 1.00 97.25 101 THR A O 1
ATOM 821 N N . CYS A 1 102 ? -4.985 -4.894 -6.112 1.00 97.25 102 CYS A N 1
ATOM 822 C CA . CYS A 1 102 ? -4.986 -3.934 -7.205 1.00 97.25 102 CYS A CA 1
ATOM 823 C C . CYS A 1 102 ? -3.815 -4.268 -8.124 1.00 97.25 102 CYS A C 1
ATOM 825 O O . CYS A 1 102 ? -2.721 -4.536 -7.632 1.00 97.25 102 CYS A O 1
ATOM 827 N N . ARG A 1 103 ? -4.014 -4.230 -9.438 1.00 97.50 103 ARG A N 1
ATOM 828 C CA . ARG A 1 103 ? -2.954 -4.440 -10.427 1.00 97.50 103 ARG A CA 1
ATOM 829 C C . ARG A 1 103 ? -2.666 -3.141 -11.162 1.00 97.50 103 ARG A C 1
ATOM 831 O O . ARG A 1 103 ? -3.588 -2.543 -11.711 1.00 97.50 103 ARG A O 1
ATOM 838 N N . ILE A 1 104 ? -1.408 -2.718 -11.169 1.00 96.88 104 ILE A N 1
ATOM 839 C CA . ILE A 1 104 ? -0.940 -1.585 -11.968 1.00 96.88 104 ILE A CA 1
ATOM 840 C C . ILE A 1 104 ? -0.656 -2.078 -13.387 1.00 96.88 104 ILE A C 1
ATOM 842 O O . ILE A 1 104 ? -0.045 -3.127 -13.566 1.00 96.88 104 ILE A O 1
ATOM 846 N N . LEU A 1 105 ? -1.111 -1.324 -14.384 1.00 95.50 105 LEU A N 1
ATOM 847 C CA . LEU A 1 105 ? -0.905 -1.624 -15.802 1.00 95.50 105 LEU A CA 1
ATOM 848 C C . LEU A 1 105 ? 0.215 -0.800 -16.439 1.00 95.50 105 LEU A C 1
ATOM 850 O O . LEU A 1 105 ? 0.837 -1.260 -17.390 1.00 95.50 105 LEU A O 1
ATOM 854 N N . ALA A 1 106 ? 0.447 0.419 -15.948 1.00 94.06 106 ALA A N 1
ATOM 855 C CA . ALA A 1 106 ? 1.395 1.355 -16.540 1.00 94.06 106 ALA A CA 1
ATOM 856 C C . ALA A 1 106 ? 2.594 1.620 -15.634 1.00 94.06 106 ALA A C 1
ATOM 858 O O . ALA A 1 106 ? 2.510 1.570 -14.405 1.00 94.06 106 ALA A O 1
ATOM 859 N N . THR A 1 107 ? 3.714 1.961 -16.261 1.00 93.06 107 THR A N 1
ATOM 860 C CA . THR A 1 107 ? 4.903 2.406 -15.546 1.00 93.06 107 THR A CA 1
ATOM 861 C C . THR A 1 107 ? 4.638 3.746 -14.867 1.00 93.06 107 THR A C 1
ATOM 863 O O . THR A 1 107 ? 3.923 4.613 -15.368 1.00 93.06 107 THR A O 1
ATOM 866 N N . HIS A 1 108 ? 5.211 3.909 -13.681 1.00 93.94 108 HIS A N 1
ATOM 867 C CA . HIS A 1 108 ? 5.126 5.144 -12.921 1.00 93.94 108 HIS A CA 1
ATOM 868 C C . HIS A 1 108 ? 6.461 5.350 -12.197 1.00 93.94 108 HIS A C 1
ATOM 870 O O . HIS A 1 108 ? 6.690 4.709 -11.168 1.00 93.94 108 HIS A O 1
ATOM 876 N N . PRO A 1 109 ? 7.335 6.253 -12.680 1.00 94.38 109 PRO A N 1
ATOM 877 C CA . PRO A 1 109 ? 8.680 6.425 -12.128 1.00 94.38 109 PRO A CA 1
ATOM 878 C C . PRO A 1 109 ? 8.696 6.734 -10.626 1.00 94.38 109 PRO A C 1
ATOM 880 O O . PRO A 1 109 ? 9.544 6.232 -9.898 1.00 94.38 109 PRO A O 1
ATOM 883 N N . ALA A 1 110 ? 7.709 7.483 -10.114 1.00 94.19 110 ALA A N 1
ATOM 884 C CA . ALA A 1 110 ? 7.625 7.771 -8.675 1.00 94.19 110 ALA A CA 1
ATOM 885 C C . ALA A 1 110 ? 7.265 6.548 -7.807 1.00 94.19 110 ALA A C 1
ATOM 887 O O . ALA A 1 110 ? 7.408 6.602 -6.589 1.00 94.19 110 ALA A O 1
ATOM 888 N N . LEU A 1 111 ? 6.784 5.464 -8.424 1.00 96.12 111 LEU A N 1
ATOM 889 C CA . LEU A 1 111 ? 6.594 4.168 -7.775 1.00 96.12 111 LEU A CA 1
ATOM 890 C C . LEU A 1 111 ? 7.796 3.240 -8.004 1.00 96.12 111 LEU A C 1
ATOM 892 O O . LEU A 1 111 ? 7.696 2.061 -7.693 1.00 96.12 111 LEU A O 1
ATOM 896 N N . GLY A 1 112 ? 8.894 3.721 -8.595 1.00 96.12 112 GLY A N 1
ATOM 897 C CA . GLY A 1 112 ? 10.058 2.900 -8.927 1.00 96.12 112 GLY A CA 1
ATOM 898 C C . GLY A 1 112 ? 9.833 1.916 -10.078 1.00 96.12 112 GLY A C 1
ATOM 899 O O . GLY A 1 112 ? 10.581 0.953 -10.193 1.00 96.12 112 GLY A O 1
ATOM 900 N N . LEU A 1 113 ? 8.803 2.116 -10.907 1.00 96.75 113 LEU A N 1
ATOM 901 C CA . LEU A 1 113 ? 8.512 1.277 -12.075 1.00 96.75 113 LEU A CA 1
ATOM 902 C C . LEU A 1 113 ? 9.089 1.901 -13.360 1.00 96.75 113 LEU A C 1
ATOM 904 O O . LEU A 1 113 ? 8.995 3.125 -13.499 1.00 96.75 113 LEU A O 1
ATOM 908 N N . PRO A 1 114 ? 9.556 1.092 -14.334 1.00 96.44 114 PRO A N 1
ATOM 909 C CA . PRO A 1 114 ? 9.417 -0.371 -14.430 1.00 96.44 114 PRO A CA 1
ATOM 910 C C . PRO A 1 114 ? 10.437 -1.208 -13.647 1.00 96.44 114 PRO A C 1
ATOM 912 O O . PRO A 1 114 ? 10.210 -2.401 -13.492 1.00 96.44 114 PRO A O 1
ATOM 915 N N . GLU A 1 115 ? 11.533 -0.632 -13.154 1.00 96.50 115 GLU A N 1
ATOM 916 C CA . GLU A 1 115 ? 12.672 -1.397 -12.620 1.00 96.50 115 GLU A CA 1
ATOM 917 C C . GLU A 1 115 ? 12.380 -2.098 -11.284 1.00 96.50 115 GLU A C 1
ATOM 919 O O . GLU A 1 115 ? 13.117 -2.991 -10.878 1.00 96.50 115 GLU A O 1
ATOM 924 N N . GLY A 1 116 ? 11.318 -1.697 -10.584 1.00 95.88 116 GLY A N 1
ATOM 925 C CA . GLY A 1 116 ? 11.017 -2.178 -9.238 1.00 95.88 116 GLY A CA 1
ATOM 926 C C . GLY A 1 116 ? 11.905 -1.564 -8.166 1.00 95.88 116 GLY A C 1
ATOM 927 O O . GLY A 1 116 ? 12.127 -2.183 -7.131 1.00 95.88 116 GLY A O 1
ATOM 928 N N . THR A 1 117 ? 12.413 -0.354 -8.403 1.00 97.25 117 THR A N 1
ATOM 929 C CA . THR A 1 117 ? 13.301 0.331 -7.461 1.00 97.25 117 THR A CA 1
ATOM 930 C C . THR A 1 117 ? 12.542 0.720 -6.193 1.00 97.25 117 THR A C 1
ATOM 932 O O . THR A 1 117 ? 11.408 1.202 -6.248 1.00 97.25 117 THR A O 1
ATOM 935 N N . ASP A 1 118 ? 13.183 0.550 -5.040 1.00 96.81 118 ASP A N 1
ATOM 936 C CA . ASP A 1 118 ? 12.645 1.004 -3.762 1.00 96.81 118 ASP A CA 1
ATOM 937 C C . ASP A 1 118 ? 12.462 2.521 -3.757 1.00 96.81 118 ASP A C 1
ATOM 939 O O . ASP A 1 118 ? 13.277 3.286 -4.277 1.00 96.81 118 ASP A O 1
ATOM 943 N N . PHE A 1 119 ? 11.389 2.980 -3.126 1.00 97.12 119 PHE A N 1
ATOM 944 C CA . PHE A 1 119 ? 11.077 4.401 -3.073 1.00 97.12 119 PHE A CA 1
ATOM 945 C C . PHE A 1 119 ? 10.515 4.794 -1.717 1.00 97.12 119 PHE A C 1
ATOM 947 O O . PHE A 1 119 ? 10.162 3.969 -0.876 1.00 97.12 119 PHE A O 1
ATOM 954 N N . SER A 1 120 ? 10.464 6.098 -1.469 1.00 95.94 120 SER A N 1
ATOM 955 C CA . SER A 1 120 ? 10.000 6.638 -0.197 1.00 95.94 120 SER A CA 1
ATOM 956 C C . SER A 1 120 ? 9.017 7.767 -0.429 1.00 95.94 120 SER A C 1
ATOM 958 O O . SER A 1 120 ? 9.239 8.631 -1.270 1.00 95.94 120 SER A O 1
ATOM 960 N N . PHE A 1 121 ? 7.943 7.781 0.354 1.00 94.62 121 PHE A N 1
ATOM 961 C CA . PHE A 1 121 ? 6.955 8.848 0.327 1.00 94.62 121 PHE A CA 1
ATOM 962 C C . PHE A 1 121 ? 6.921 9.573 1.667 1.00 94.62 121 PHE A C 1
ATOM 964 O O . PHE A 1 121 ? 6.664 8.966 2.716 1.00 94.62 121 PHE A O 1
ATOM 971 N N . THR A 1 122 ? 7.150 10.882 1.626 1.00 93.81 122 THR A N 1
ATOM 972 C CA . THR A 1 122 ? 7.117 11.762 2.794 1.00 93.81 122 THR A CA 1
ATOM 973 C C . THR A 1 122 ? 5.847 12.594 2.769 1.00 93.81 122 THR A C 1
ATOM 975 O O . THR A 1 122 ? 5.506 13.196 1.758 1.00 93.81 122 THR A O 1
ATOM 978 N N . ARG A 1 123 ? 5.136 12.636 3.895 1.00 90.44 123 ARG A N 1
ATOM 979 C CA . ARG A 1 123 ? 3.936 13.464 4.062 1.00 90.44 123 ARG A CA 1
ATOM 980 C C . ARG A 1 123 ? 3.932 14.135 5.423 1.00 90.44 123 ARG A C 1
ATOM 982 O O . ARG A 1 123 ? 4.378 13.534 6.402 1.00 90.44 123 ARG A O 1
ATOM 989 N N . VAL A 1 124 ? 3.345 15.320 5.485 1.00 90.44 124 VAL A N 1
ATOM 990 C CA . VAL A 1 124 ? 3.084 16.027 6.737 1.00 90.44 124 VAL A CA 1
ATOM 991 C C . VAL A 1 124 ? 1.729 15.587 7.287 1.00 90.44 124 VAL A C 1
ATOM 993 O O . VAL A 1 124 ? 0.748 15.451 6.554 1.00 90.44 124 VAL A O 1
ATOM 996 N N . LYS A 1 125 ? 1.675 15.292 8.583 1.00 85.69 125 LYS A N 1
ATOM 997 C CA . LYS A 1 125 ? 0.450 14.994 9.320 1.00 85.69 125 LYS A CA 1
ATOM 998 C C . LYS A 1 125 ? 0.323 15.957 10.479 1.00 85.69 125 LYS A C 1
ATOM 1000 O O . LYS A 1 125 ? 1.178 15.967 11.344 1.00 85.69 125 LYS A O 1
ATOM 1005 N N . VAL A 1 126 ? -0.781 16.678 10.563 1.00 84.56 126 VAL A N 1
ATOM 1006 C CA . VAL A 1 126 ? -1.072 17.473 11.756 1.00 84.56 126 VAL A CA 1
ATOM 1007 C C . VAL A 1 126 ? -1.465 16.525 12.893 1.00 84.56 126 VAL A C 1
ATOM 1009 O O . VAL A 1 126 ? -2.393 15.719 12.747 1.00 84.56 126 VAL A O 1
ATOM 1012 N N . ALA A 1 127 ? -0.725 16.565 14.002 1.00 76.62 127 ALA A N 1
ATOM 1013 C CA . ALA A 1 127 ? -1.055 15.808 15.202 1.00 76.62 127 ALA A CA 1
ATOM 1014 C C . ALA A 1 127 ? -2.384 16.319 15.777 1.00 76.62 127 ALA A C 1
ATOM 1016 O O . ALA A 1 127 ? -2.566 17.521 15.959 1.00 76.62 127 ALA A O 1
ATOM 1017 N N . LYS A 1 128 ? -3.313 15.398 16.067 1.00 72.69 128 LYS A N 1
ATOM 1018 C CA . LYS A 1 128 ? -4.671 15.744 16.522 1.00 72.69 128 LYS A CA 1
ATOM 1019 C C . LYS A 1 128 ? -4.689 16.549 17.822 1.00 72.69 128 LYS A C 1
ATOM 1021 O O . LYS A 1 128 ? -5.591 17.354 18.000 1.00 72.69 128 LYS A O 1
ATOM 1026 N N . ASP A 1 129 ? -3.696 16.335 18.681 1.00 76.06 129 ASP A N 1
ATOM 1027 C CA . ASP A 1 129 ? -3.721 16.837 20.056 1.00 76.06 129 ASP A CA 1
ATOM 1028 C C . ASP A 1 129 ? -2.924 18.136 20.239 1.00 76.06 129 ASP A C 1
ATOM 1030 O O . ASP A 1 129 ? -3.168 18.872 21.186 1.00 76.06 129 ASP A O 1
ATOM 1034 N N . SER A 1 130 ? -1.973 18.438 19.347 1.00 78.06 130 SER A N 1
ATOM 1035 C CA . SER A 1 130 ? -1.053 19.574 19.522 1.00 78.06 130 SER A CA 1
ATOM 1036 C C . SER A 1 130 ? -1.024 20.559 18.358 1.00 78.06 130 SER A C 1
ATOM 1038 O O . SER A 1 130 ? -0.362 21.587 18.466 1.00 78.06 130 SER A O 1
ATOM 1040 N N . GLY A 1 131 ? -1.659 20.244 17.223 1.00 79.88 131 GLY A N 1
ATOM 1041 C CA . GLY A 1 131 ? -1.536 21.046 16.000 1.00 79.88 131 GLY A CA 1
ATOM 1042 C C . GLY A 1 131 ? -0.127 21.043 15.390 1.00 79.88 131 GLY A C 1
ATOM 1043 O O . GLY A 1 131 ? 0.088 21.664 14.355 1.00 79.88 131 GLY A O 1
ATOM 1044 N N . ILE A 1 132 ? 0.829 20.331 15.999 1.00 83.44 132 ILE A N 1
ATOM 1045 C CA . ILE A 1 132 ? 2.203 20.224 15.508 1.00 83.44 132 ILE A CA 1
ATOM 1046 C C . ILE A 1 132 ? 2.209 19.346 14.259 1.00 83.44 132 ILE A C 1
ATOM 1048 O O . ILE A 1 132 ? 1.609 18.266 14.225 1.00 83.44 132 ILE A O 1
ATOM 1052 N N . GLU A 1 133 ? 2.907 19.821 13.238 1.00 88.31 133 GLU A N 1
ATOM 1053 C CA . GLU A 1 133 ? 3.124 19.104 11.994 1.00 88.31 133 GLU A CA 1
ATOM 1054 C C . GLU A 1 133 ? 4.163 17.990 12.164 1.00 88.31 133 GLU A C 1
ATOM 1056 O O . GLU A 1 133 ? 5.324 18.216 12.501 1.00 88.31 133 GLU A O 1
ATOM 1061 N N . ASP A 1 134 ? 3.732 16.762 11.894 1.00 89.69 134 ASP A N 1
ATOM 1062 C CA . ASP A 1 134 ? 4.546 15.559 11.946 1.00 89.69 134 ASP A CA 1
ATOM 1063 C C . ASP A 1 134 ? 4.885 15.067 10.551 1.00 89.69 134 ASP A C 1
ATOM 1065 O O . ASP A 1 134 ? 4.034 14.556 9.817 1.00 89.69 134 ASP A O 1
ATOM 1069 N N . THR A 1 135 ? 6.166 15.117 10.213 1.00 91.25 135 THR A N 1
ATOM 1070 C CA . THR A 1 135 ? 6.670 14.498 8.991 1.00 91.25 135 THR A CA 1
ATOM 1071 C C . THR A 1 135 ? 6.745 12.982 9.161 1.00 91.25 135 THR A C 1
ATOM 1073 O O . THR A 1 135 ? 7.393 12.457 10.076 1.00 91.25 135 THR A O 1
ATOM 1076 N N . VAL A 1 136 ? 6.065 12.266 8.263 1.00 92.38 136 VAL A N 1
ATOM 1077 C CA . VAL A 1 136 ? 6.055 10.805 8.187 1.00 92.38 136 VAL A CA 1
ATOM 1078 C C . VAL A 1 136 ? 6.614 10.355 6.849 1.00 92.38 136 VAL A C 1
ATOM 1080 O O . VAL A 1 136 ? 5.942 10.498 5.826 1.00 92.38 136 VAL A O 1
ATOM 1083 N N . THR A 1 137 ? 7.775 9.711 6.879 1.00 94.69 137 THR A N 1
ATOM 1084 C CA . THR A 1 137 ? 8.383 9.063 5.713 1.00 94.69 137 THR A CA 1
ATOM 1085 C C . THR A 1 137 ? 8.052 7.578 5.738 1.00 94.69 137 THR A C 1
ATOM 1087 O O . THR A 1 137 ? 8.171 6.911 6.764 1.00 94.69 137 THR A O 1
ATOM 1090 N N . THR A 1 138 ? 7.527 7.064 4.631 1.00 94.88 138 THR A N 1
ATOM 1091 C CA . THR A 1 138 ? 7.194 5.646 4.454 1.00 94.88 138 THR A CA 1
ATOM 1092 C C . THR A 1 138 ? 8.044 5.108 3.315 1.00 94.88 138 THR A C 1
ATOM 1094 O O . THR A 1 138 ? 7.941 5.625 2.209 1.00 94.88 138 THR A O 1
ATOM 1097 N N . HIS A 1 139 ? 8.876 4.112 3.595 1.00 95.69 139 HIS A N 1
ATOM 1098 C CA . HIS A 1 139 ? 9.689 3.418 2.606 1.00 95.69 139 HIS A CA 1
ATOM 1099 C C . HIS A 1 139 ? 8.904 2.226 2.072 1.00 95.69 139 HIS A C 1
ATOM 1101 O O . HIS A 1 139 ? 8.294 1.475 2.848 1.00 95.69 139 HIS A O 1
ATOM 1107 N N . PHE A 1 140 ? 8.927 2.071 0.760 1.00 96.81 140 PHE A N 1
ATOM 1108 C CA . PHE A 1 140 ? 8.257 1.014 0.036 1.00 96.81 140 PHE A CA 1
ATOM 1109 C C . PHE A 1 140 ? 9.261 0.226 -0.790 1.00 96.81 140 PHE A C 1
ATOM 1111 O O . PHE A 1 140 ? 10.225 0.788 -1.304 1.00 96.81 140 PHE A O 1
ATOM 1118 N N . GLN A 1 141 ? 8.986 -1.064 -0.914 1.00 97.06 141 GLN A N 1
ATOM 1119 C CA . GLN A 1 141 ? 9.795 -2.007 -1.666 1.00 97.06 141 GLN A CA 1
ATOM 1120 C C . GLN A 1 141 ? 8.881 -2.902 -2.495 1.00 97.06 141 GLN A C 1
ATOM 1122 O O . GLN A 1 141 ? 7.837 -3.358 -2.009 1.00 97.06 141 GLN A O 1
ATOM 1127 N N . TRP A 1 142 ? 9.281 -3.161 -3.736 1.00 97.56 142 TRP A N 1
ATOM 1128 C CA . TRP A 1 142 ? 8.671 -4.195 -4.559 1.00 97.56 142 TRP A CA 1
ATOM 1129 C C . TRP A 1 142 ? 9.247 -5.546 -4.165 1.00 97.56 142 TRP A C 1
ATOM 1131 O O . TRP A 1 142 ? 10.457 -5.738 -4.146 1.00 97.56 142 TRP A O 1
ATOM 1141 N N . MET A 1 143 ? 8.372 -6.486 -3.829 1.00 97.25 143 MET A N 1
ATOM 1142 C CA . MET A 1 143 ? 8.772 -7.832 -3.442 1.00 97.25 143 MET A CA 1
ATOM 1143 C C . MET A 1 143 ? 8.143 -8.861 -4.373 1.00 97.25 143 MET A C 1
ATOM 1145 O O . MET A 1 143 ? 6.939 -8.753 -4.629 1.00 97.25 143 MET A O 1
ATOM 1149 N N . PRO A 1 144 ? 8.892 -9.879 -4.829 1.00 97.38 144 PRO A N 1
ATOM 1150 C CA . PRO A 1 144 ? 8.304 -11.022 -5.510 1.00 97.38 144 PRO A CA 1
ATOM 1151 C C . PRO A 1 144 ? 7.195 -11.637 -4.656 1.00 97.38 144 PRO A C 1
ATOM 1153 O O . PRO A 1 144 ? 7.328 -11.771 -3.435 1.00 97.38 144 PRO A O 1
ATOM 1156 N N . VAL A 1 145 ? 6.089 -12.035 -5.288 1.00 95.56 145 VAL A N 1
ATOM 1157 C CA . VAL A 1 145 ? 4.966 -12.660 -4.569 1.00 95.56 145 VAL A CA 1
ATOM 1158 C C . VAL A 1 145 ? 5.419 -13.918 -3.817 1.00 95.56 145 VAL A C 1
ATOM 1160 O O . VAL A 1 145 ? 4.967 -14.141 -2.694 1.00 95.56 145 VAL A O 1
ATOM 1163 N N . SER A 1 146 ? 6.353 -14.693 -4.379 1.00 95.31 146 SER A N 1
ATOM 1164 C CA . SER A 1 146 ? 6.962 -15.867 -3.734 1.00 95.31 146 SER A CA 1
ATOM 1165 C C . SER A 1 146 ? 7.551 -15.545 -2.361 1.00 95.31 146 SER A C 1
ATOM 1167 O O . SER A 1 146 ? 7.283 -16.247 -1.387 1.00 95.31 146 SER A O 1
ATOM 1169 N N . ASP A 1 147 ? 8.295 -14.446 -2.262 1.00 94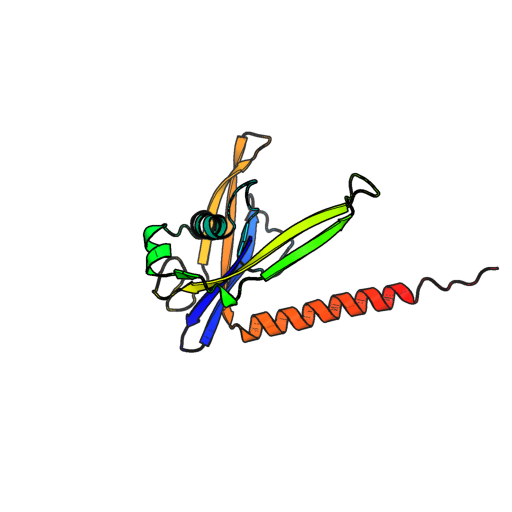.44 147 ASP A N 1
ATOM 1170 C CA . ASP A 1 147 ? 9.023 -14.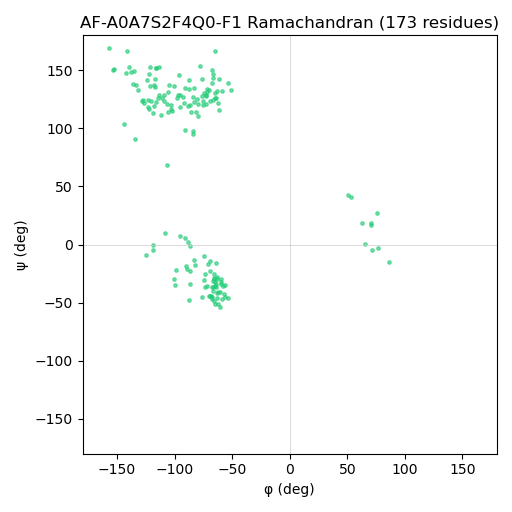063 -1.053 1.00 94.44 147 ASP A CA 1
ATOM 1171 C C . ASP A 1 147 ? 8.063 -13.582 0.033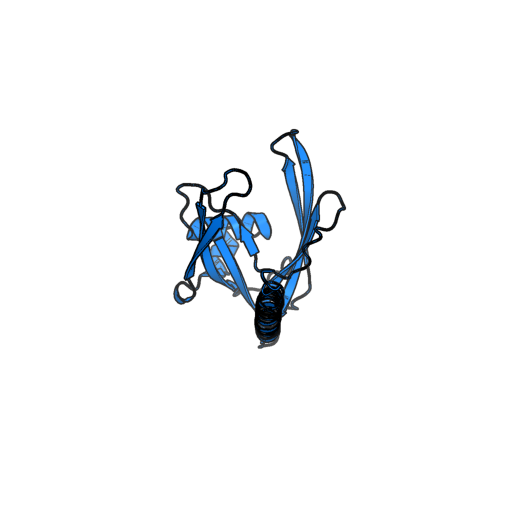 1.00 94.44 147 ASP A C 1
ATOM 1173 O O . ASP A 1 147 ? 8.260 -13.831 1.224 1.00 94.44 147 ASP A O 1
ATOM 1177 N N . VAL A 1 148 ? 6.991 -12.900 -0.375 1.00 91.75 148 VAL A N 1
ATOM 1178 C CA . VAL A 1 148 ? 5.935 -12.460 0.539 1.00 91.75 148 VAL A CA 1
ATOM 1179 C C . VAL A 1 148 ? 5.168 -13.649 1.110 1.00 91.75 148 VAL A C 1
ATOM 1181 O O . VAL A 1 148 ? 4.852 -13.644 2.302 1.00 91.75 148 VAL A O 1
ATOM 1184 N N . MET A 1 149 ? 4.883 -14.668 0.296 1.00 86.38 149 MET A N 1
ATOM 1185 C CA . MET A 1 149 ? 4.223 -15.887 0.772 1.00 86.38 149 MET A CA 1
ATOM 1186 C C . MET A 1 149 ? 5.137 -16.690 1.700 1.00 86.38 149 MET A C 1
ATOM 1188 O O . MET A 1 149 ? 4.713 -17.039 2.798 1.00 86.38 149 MET A O 1
ATOM 1192 N N . ALA A 1 150 ? 6.414 -16.857 1.346 1.00 86.25 150 ALA A N 1
ATOM 1193 C CA . ALA A 1 150 ? 7.387 -17.533 2.204 1.00 86.25 150 ALA A CA 1
ATOM 1194 C C . ALA A 1 150 ? 7.497 -16.873 3.592 1.00 86.25 150 ALA A C 1
ATOM 1196 O O . ALA A 1 150 ? 7.495 -17.555 4.613 1.00 86.25 150 ALA A O 1
ATOM 1197 N N . LYS A 1 151 ? 7.520 -15.532 3.653 1.00 81.25 151 LYS A N 1
ATOM 1198 C CA . LYS A 1 151 ? 7.567 -14.793 4.928 1.00 81.25 151 LYS A CA 1
ATOM 1199 C C . LYS A 1 151 ? 6.299 -14.941 5.772 1.00 81.25 151 LYS A C 1
ATOM 1201 O O . LYS A 1 151 ? 6.384 -14.878 6.999 1.00 81.25 151 LYS A O 1
ATOM 1206 N N . ARG A 1 152 ? 5.129 -15.112 5.148 1.00 71.12 152 ARG A N 1
ATOM 1207 C CA . ARG A 1 152 ? 3.870 -15.355 5.870 1.00 71.12 152 ARG A CA 1
ATOM 1208 C C . ARG A 1 152 ? 3.881 -16.708 6.566 1.00 71.12 152 ARG A C 1
ATOM 1210 O O . ARG A 1 152 ? 3.530 -16.768 7.741 1.00 71.12 152 ARG A O 1
ATOM 1217 N N . ASP A 1 153 ? 4.334 -17.741 5.867 1.00 63.16 153 ASP A N 1
ATOM 1218 C CA . ASP A 1 153 ? 4.346 -19.104 6.396 1.00 63.16 153 ASP A CA 1
ATOM 1219 C C . ASP A 1 153 ? 5.320 -19.252 7.573 1.00 63.16 153 ASP A C 1
ATOM 1221 O O . ASP A 1 153 ? 5.007 -19.936 8.546 1.00 63.16 153 ASP A O 1
ATOM 1225 N N . THR A 1 154 ? 6.471 -18.570 7.537 1.00 60.88 154 THR A N 1
ATOM 1226 C CA . THR A 1 154 ? 7.431 -18.579 8.654 1.00 60.88 154 THR A CA 1
ATOM 1227 C C . THR A 1 154 ? 6.872 -17.875 9.891 1.00 60.88 154 THR A C 1
ATOM 1229 O O . THR A 1 154 ? 6.880 -18.443 10.977 1.00 60.88 154 THR A O 1
ATOM 1232 N N . CYS A 1 155 ? 6.289 -16.682 9.731 1.00 51.25 155 CYS A N 1
ATOM 1233 C CA . CYS A 1 155 ? 5.753 -15.917 10.862 1.00 51.25 155 CYS A CA 1
ATOM 1234 C C . CYS A 1 155 ? 4.551 -16.613 11.528 1.00 51.25 155 CYS A C 1
ATOM 1236 O O . CYS A 1 155 ? 4.323 -16.465 12.728 1.00 51.25 155 CYS A O 1
ATOM 1238 N N . GLN A 1 156 ? 3.782 -17.393 10.764 1.00 48.16 156 GLN A N 1
ATOM 1239 C CA . GLN A 1 156 ? 2.656 -18.151 11.300 1.00 48.16 156 GLN A CA 1
ATOM 1240 C C . GLN A 1 156 ? 3.107 -19.373 12.116 1.00 48.16 156 GLN A C 1
ATOM 1242 O O . GLN A 1 156 ? 2.429 -19.725 13.079 1.00 48.16 156 GLN A O 1
ATOM 1247 N N . LYS A 1 157 ? 4.258 -19.977 11.784 1.00 44.38 157 LYS A N 1
ATOM 1248 C CA . LYS A 1 157 ? 4.865 -21.067 12.567 1.00 44.38 157 LYS A CA 1
ATOM 1249 C C . LYS A 1 157 ? 5.410 -20.571 13.907 1.00 44.38 157 LYS A C 1
ATOM 1251 O O . LYS A 1 157 ? 5.062 -21.143 14.933 1.00 44.38 157 LYS A O 1
ATOM 1256 N N . ASP A 1 158 ? 6.107 -19.434 13.912 1.00 43.31 158 ASP A N 1
ATOM 1257 C CA . ASP A 1 158 ? 6.683 -18.855 15.137 1.00 43.31 158 ASP A CA 1
ATOM 1258 C C . ASP A 1 158 ? 5.618 -18.520 16.206 1.00 43.31 158 ASP A C 1
ATOM 1260 O O . ASP A 1 158 ? 5.867 -18.620 17.406 1.00 43.31 158 ASP A O 1
ATOM 1264 N N . ILE A 1 159 ? 4.401 -18.138 15.790 1.00 42.88 159 ILE A N 1
ATOM 1265 C CA . ILE A 1 159 ? 3.285 -17.856 16.712 1.00 42.88 159 ILE A CA 1
ATOM 1266 C C . ILE A 1 159 ? 2.712 -19.144 17.317 1.00 42.88 159 ILE A C 1
ATOM 1268 O O . ILE A 1 159 ? 2.310 -19.142 18.481 1.00 42.88 159 ILE A O 1
ATOM 1272 N N . VAL A 1 160 ? 2.646 -20.229 16.542 1.00 44.62 160 VAL A N 1
ATOM 1273 C CA . VAL A 1 160 ? 2.136 -21.518 17.029 1.00 44.62 160 VAL A CA 1
ATOM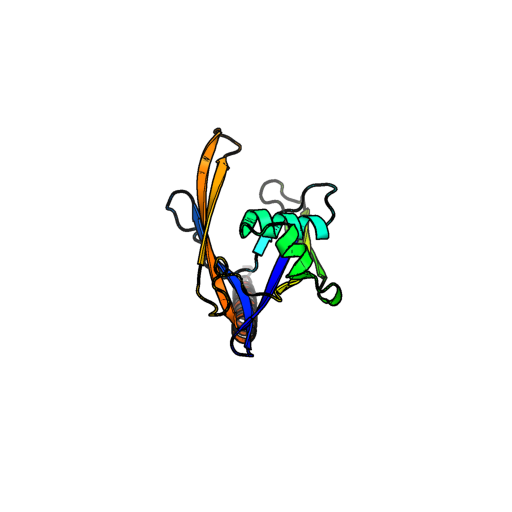 1274 C C . VAL A 1 160 ? 3.117 -22.119 18.030 1.00 44.62 160 VAL A C 1
ATOM 1276 O O . VAL A 1 160 ? 2.683 -22.506 19.112 1.00 44.62 160 VAL A O 1
ATOM 1279 N N . ASP A 1 161 ? 4.416 -22.091 17.738 1.00 38.94 161 ASP A N 1
ATOM 1280 C CA . ASP A 1 161 ? 5.448 -22.618 18.638 1.00 38.94 161 ASP A CA 1
ATOM 1281 C C . ASP A 1 161 ? 5.466 -21.854 19.976 1.00 38.94 161 ASP A C 1
ATOM 1283 O O . ASP A 1 161 ? 5.449 -22.463 21.046 1.00 38.94 161 ASP A O 1
ATOM 1287 N N . TYR A 1 162 ? 5.313 -20.523 19.946 1.00 41.38 162 TYR A N 1
ATOM 1288 C CA . TYR A 1 162 ? 5.209 -19.709 21.166 1.00 41.38 162 TYR A CA 1
ATOM 1289 C C . TYR A 1 162 ? 3.941 -19.989 22.001 1.00 41.38 162 TYR A C 1
ATOM 1291 O O . TYR A 1 162 ? 3.909 -19.735 23.207 1.00 41.38 162 TYR A O 1
ATOM 1299 N N . MET A 1 163 ? 2.862 -20.483 21.383 1.00 40.91 163 MET A N 1
ATOM 1300 C CA . MET A 1 163 ? 1.635 -20.870 22.093 1.00 40.91 163 MET A CA 1
ATOM 1301 C C . MET A 1 163 ? 1.672 -22.308 22.626 1.00 40.91 163 MET A C 1
ATOM 1303 O O . MET A 1 163 ? 0.937 -22.605 23.572 1.00 40.91 163 MET A O 1
ATOM 1307 N N . VAL A 1 164 ? 2.499 -23.183 22.047 1.00 51.59 164 VAL A N 1
ATOM 1308 C CA . VAL A 1 164 ? 2.709 -24.558 22.524 1.00 51.59 164 VAL A CA 1
ATOM 1309 C C . VAL A 1 164 ? 3.609 -24.557 23.762 1.00 51.59 164 VAL A C 1
ATOM 1311 O O . VAL A 1 164 ? 3.208 -25.127 24.775 1.00 51.59 164 VAL A O 1
ATOM 1314 N N . ASP A 1 165 ? 4.711 -23.800 23.753 1.00 48.41 165 ASP A N 1
ATOM 1315 C CA . ASP A 1 165 ? 5.618 -23.685 24.911 1.00 48.41 165 ASP A CA 1
ATOM 1316 C C . ASP A 1 165 ? 4.917 -23.126 26.158 1.00 48.41 165 ASP A C 1
ATOM 1318 O O . ASP A 1 165 ? 5.169 -23.536 27.288 1.00 48.41 165 ASP A O 1
ATOM 1322 N N . LYS A 1 166 ? 3.951 -22.219 25.976 1.00 48.00 166 LYS A N 1
ATOM 1323 C CA . LYS A 1 166 ? 3.235 -21.612 27.106 1.00 48.00 166 LYS A CA 1
ATOM 1324 C C . LYS A 1 166 ? 2.211 -22.536 27.775 1.00 48.00 166 LYS A C 1
ATOM 1326 O O . LYS A 1 166 ? 1.660 -22.164 28.813 1.00 48.00 166 LYS A O 1
ATOM 1331 N N . LYS A 1 167 ? 1.907 -23.695 27.180 1.00 46.53 167 LYS A N 1
ATOM 1332 C CA . LYS A 1 167 ? 0.998 -24.694 27.762 1.00 46.53 167 LYS A CA 1
ATOM 1333 C C . LYS A 1 167 ? 1.707 -25.720 28.644 1.00 46.53 167 LYS A C 1
ATOM 1335 O O . LYS A 1 167 ? 1.021 -26.327 29.462 1.00 46.53 167 LYS A O 1
ATOM 1340 N N . GLU A 1 168 ? 3.022 -25.892 28.530 1.00 49.69 168 GLU A N 1
ATOM 1341 C CA . GLU A 1 168 ? 3.761 -26.861 29.356 1.00 49.69 168 GLU A CA 1
ATOM 1342 C C . GLU A 1 168 ? 4.115 -26.326 30.757 1.00 49.69 168 GLU A C 1
ATOM 1344 O O . GLU A 1 168 ? 4.309 -27.110 31.680 1.00 49.69 168 GLU A O 1
ATOM 1349 N N . ASP A 1 169 ? 4.064 -25.008 30.971 1.00 53.19 169 ASP A N 1
ATOM 1350 C CA . ASP A 1 169 ? 4.449 -24.370 32.244 1.00 53.19 169 ASP A CA 1
ATOM 1351 C C . ASP A 1 169 ? 3.306 -24.192 33.274 1.00 53.19 169 ASP A C 1
ATOM 1353 O O . ASP A 1 169 ? 3.501 -23.568 34.317 1.00 53.19 169 ASP A O 1
ATOM 1357 N N . GLN A 1 170 ? 2.092 -24.709 33.022 1.00 50.56 170 GLN A N 1
ATOM 1358 C CA . GLN A 1 170 ? 0.941 -24.567 33.946 1.00 50.56 170 GLN A CA 1
ATOM 1359 C C . GLN A 1 170 ? 0.522 -25.845 34.687 1.00 50.56 170 GLN A C 1
ATOM 1361 O O . GLN A 1 170 ? -0.492 -25.838 35.381 1.00 50.56 170 GLN A O 1
ATOM 1366 N N . THR A 1 171 ? 1.306 -26.920 34.623 1.00 54.00 171 THR A N 1
ATOM 1367 C CA . THR A 1 171 ? 1.116 -28.106 35.477 1.00 54.00 171 THR A CA 1
ATOM 1368 C C . THR A 1 171 ? 2.193 -28.173 36.557 1.00 54.00 171 THR A C 1
ATOM 1370 O O . THR A 1 171 ? 3.068 -29.035 36.533 1.00 54.00 171 THR A O 1
ATOM 1373 N N . GLY A 1 172 ? 2.139 -27.231 37.502 1.00 47.81 172 GLY A N 1
ATOM 1374 C CA . GLY A 1 172 ? 2.816 -27.346 38.797 1.00 47.81 172 GLY A CA 1
ATOM 1375 C C . GLY A 1 172 ? 1.906 -28.070 39.799 1.00 47.81 172 GLY A C 1
ATOM 1376 O O . GLY A 1 172 ? 0.695 -27.860 39.744 1.00 47.81 172 GLY A O 1
ATOM 1377 N N . PRO A 1 173 ? 2.444 -28.946 40.665 1.00 57.12 173 PRO A N 1
ATOM 1378 C CA . PRO A 1 173 ? 1.646 -29.880 41.449 1.00 57.12 173 PRO A CA 1
ATOM 1379 C C . PRO A 1 173 ? 0.923 -29.167 42.595 1.00 57.12 173 PRO A C 1
ATOM 1381 O O . PRO A 1 173 ? 1.548 -28.446 43.372 1.00 57.12 173 PRO A O 1
ATOM 1384 N N . ASP A 1 174 ? -0.379 -29.419 42.716 1.00 57.94 174 ASP A N 1
ATOM 1385 C CA . ASP A 1 174 ? -1.132 -29.154 43.939 1.00 57.94 174 ASP A CA 1
ATOM 1386 C C . ASP A 1 174 ? -0.547 -30.009 45.076 1.00 57.94 174 ASP A C 1
ATOM 1388 O O . ASP A 1 174 ? -0.599 -31.243 45.031 1.00 57.94 174 ASP A O 1
ATOM 1392 N N . ALA A 1 175 ? 0.014 -29.341 46.084 1.00 53.56 175 ALA A N 1
ATOM 1393 C CA . ALA A 1 175 ? 0.322 -29.895 47.399 1.00 53.56 175 ALA A CA 1
ATOM 1394 C C . ALA A 1 175 ? 0.135 -28.815 48.471 1.00 53.56 175 ALA A C 1
ATOM 1396 O O . ALA A 1 175 ? 0.702 -27.711 48.301 1.00 53.56 175 ALA A O 1
#

Secondary structure (DSSP, 8-state):
-EEEEEEEETTEEEEEEEEEEEETTEEPS----B-EE-PPPTT--HHHHHHHHHHHHH---HHHHHHHEEEEEEEEEEEEEEEE-SSSTTPEEEEEEEEEEEEE-S--GGGTTTTT--EEEEEEEE-TTT--EEEEEEEEEEEEHHHHHHHHHHHHHHHHHHHHHHHHTT-----

Mean predicted aligned error: 8.11 Å

Organism: NCBI:txid327968